Protein AF-A0A098LJH5-F1 (afdb_monomer_lite)

Sequence (105 aa):
MKAWKEESHLLKNEKFSKGIGKDLEAKLNKRYTPSSRTDDVFRGNDITFFTNEYGEPVTLFIGSRRDDGNIVGECYVRRIKERDETKIIKSHWDNKGKIKGNMRR

Radius of gyration: 17.22 Å; chains: 1; bounding box: 60×24×46 Å

Foldseek 3Di:
DDDDDDDPPQPPDPPDFPADDPVVVVVQQDAADAQDWDWDDDPNWTKIFGHHRRRHTFKMATHHQDPVRDGWAWIWGKDQPDDDPNHGPDIHIDIPGTDDDDPPD

Organism: NCBI:txid153721

Secondary structure (DSSP, 8-state):
-------S-SS------SSS-HHHHHHHSS---TT-EEEEEETTEEEEEEE-TTS-EEEEEEEEE-TTS-EEEEEEEEEEEEE-SSSEEEEEEEEEEEE------

Structure (mmCIF, N/CA/C/O backbone):
data_AF-A0A098LJH5-F1
#
_entry.id   AF-A0A098LJH5-F1
#
loop_
_atom_site.group_PDB
_atom_site.id
_atom_site.type_symbol
_atom_site.label_atom_id
_atom_site.label_alt_id
_atom_site.label_comp_id
_atom_site.label_asym_id
_atom_site.label_entity_id
_atom_site.label_seq_id
_atom_site.pdbx_PDB_ins_code
_atom_site.Cartn_x
_atom_site.Cartn_y
_atom_site.Cartn_z
_atom_site.occupancy
_atom_site.B_iso_or_equiv
_atom_site.auth_seq_id
_atom_site.auth_comp_id
_atom_site.auth_asym_id
_atom_site.auth_atom_id
_atom_site.pdbx_PDB_model_num
ATOM 1 N N . MET A 1 1 ? -38.260 2.223 31.637 1.00 38.66 1 MET A N 1
ATOM 2 C CA . MET A 1 1 ? -37.054 1.381 31.489 1.00 38.66 1 MET A CA 1
ATOM 3 C C . MET A 1 1 ? -36.520 1.556 30.079 1.00 38.66 1 MET A C 1
ATOM 5 O O . MET A 1 1 ? -37.312 1.682 29.157 1.00 38.66 1 MET A O 1
ATOM 9 N N . LYS A 1 2 ? -35.195 1.688 29.979 1.00 46.53 2 LYS A N 1
ATOM 10 C CA . LYS A 1 2 ? -34.383 1.976 28.788 1.00 46.53 2 LYS A CA 1
ATOM 11 C C . LYS A 1 2 ? -34.627 0.980 27.655 1.00 46.53 2 LYS A C 1
ATOM 13 O O . LYS A 1 2 ? -34.708 -0.202 27.966 1.00 46.53 2 LYS A O 1
ATOM 18 N N . ALA A 1 3 ? -34.587 1.444 26.400 1.00 43.84 3 ALA A N 1
ATOM 19 C CA . ALA A 1 3 ? -33.941 0.710 25.306 1.00 43.84 3 ALA A CA 1
ATOM 20 C C . ALA A 1 3 ? -34.028 1.419 23.932 1.00 43.84 3 ALA A C 1
ATOM 22 O O . ALA A 1 3 ? -35.033 1.313 23.244 1.00 43.84 3 ALA A O 1
ATOM 23 N N . TRP A 1 4 ? -32.928 2.070 23.539 1.00 36.53 4 TRP A N 1
ATOM 24 C CA . TRP A 1 4 ? -32.394 2.082 22.165 1.00 36.53 4 TRP A CA 1
ATOM 25 C C . TRP A 1 4 ? -33.228 2.766 21.067 1.00 36.53 4 TRP A C 1
ATOM 27 O O . TRP A 1 4 ? -33.678 2.170 20.093 1.00 36.53 4 TRP A O 1
ATOM 37 N N . LYS A 1 5 ? -33.315 4.094 21.186 1.00 47.50 5 LYS A N 1
ATOM 38 C CA . LYS A 1 5 ? -33.099 4.976 20.031 1.00 47.50 5 LYS A CA 1
ATOM 39 C C . LYS A 1 5 ? -31.590 4.947 19.735 1.00 47.50 5 LYS A C 1
ATOM 41 O O . LYS A 1 5 ? -30.826 4.878 20.686 1.00 47.50 5 LYS A O 1
ATOM 46 N N . GLU A 1 6 ? -31.210 5.063 18.464 1.00 51.91 6 GLU A N 1
ATOM 47 C CA . GLU A 1 6 ? -29.826 5.194 17.955 1.00 51.91 6 GLU A CA 1
ATOM 48 C C . GLU A 1 6 ? -29.120 3.895 17.562 1.00 51.91 6 GLU A C 1
ATOM 50 O O . GLU A 1 6 ? -28.263 3.406 18.275 1.00 51.91 6 GLU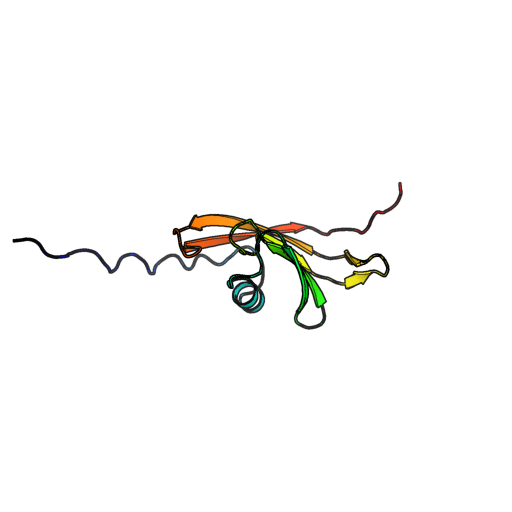 A O 1
ATOM 55 N N . GLU A 1 7 ? -29.386 3.414 16.344 1.00 51.47 7 GLU A N 1
ATOM 56 C CA . GLU A 1 7 ? -28.381 2.658 15.575 1.00 51.47 7 GLU A CA 1
ATOM 57 C C . GLU A 1 7 ? -28.606 2.781 14.050 1.00 51.47 7 GLU A C 1
ATOM 59 O O . GLU A 1 7 ? -28.410 1.856 13.271 1.00 51.47 7 GLU A O 1
ATOM 64 N N . SER A 1 8 ? -29.051 3.951 13.572 1.00 44.12 8 SER A N 1
ATOM 65 C CA . SER A 1 8 ? -29.282 4.200 12.130 1.00 44.12 8 SER A CA 1
ATOM 66 C C . SER A 1 8 ? -28.556 5.433 11.581 1.00 44.12 8 SER A C 1
ATOM 68 O O . SER A 1 8 ? -28.944 5.985 10.554 1.00 44.12 8 SER A O 1
ATOM 70 N N . HIS A 1 9 ? -27.468 5.857 12.234 1.00 36.94 9 HIS A N 1
ATOM 71 C CA . HIS A 1 9 ? -26.666 7.021 11.827 1.00 36.94 9 HIS A CA 1
ATOM 72 C C . HIS A 1 9 ? -25.221 6.696 11.395 1.00 36.94 9 HIS A C 1
ATOM 74 O O . HIS A 1 9 ? -24.391 7.598 11.342 1.00 36.94 9 HIS A O 1
ATOM 80 N N . LEU A 1 10 ? -24.906 5.450 11.013 1.00 47.22 10 LEU A N 1
ATOM 81 C CA . LEU A 1 10 ? -23.545 5.061 10.589 1.00 47.22 10 LEU A CA 1
ATOM 82 C C . LEU A 1 10 ? -23.417 4.523 9.153 1.00 47.22 10 LEU A C 1
ATOM 84 O O . LEU A 1 10 ? -22.465 3.820 8.839 1.00 47.22 10 LEU A O 1
ATOM 88 N N . LEU A 1 11 ? -24.310 4.906 8.236 1.00 44.59 11 LEU A N 1
ATOM 89 C CA . LEU A 1 11 ? -24.150 4.603 6.801 1.00 44.59 11 LEU A CA 1
ATOM 90 C C . LEU A 1 11 ? -24.319 5.838 5.909 1.00 44.59 11 LEU A C 1
ATOM 92 O O . LEU A 1 11 ? -24.944 5.791 4.856 1.00 44.59 11 LEU A O 1
ATOM 96 N N . LYS A 1 12 ? -23.754 6.978 6.320 1.00 39.56 12 LYS A N 1
ATOM 97 C CA . LYS A 1 12 ? -23.622 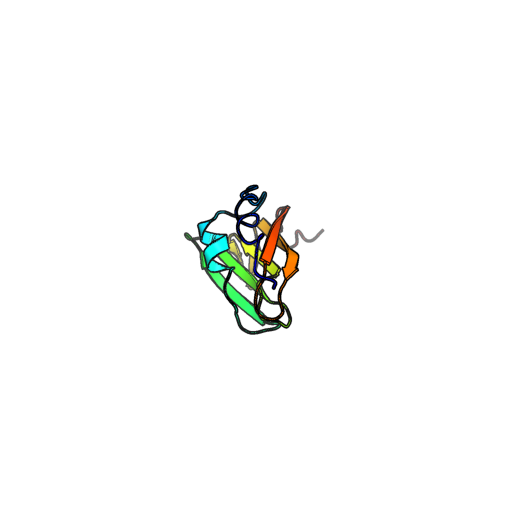8.154 5.445 1.00 39.56 12 LYS A CA 1
ATOM 98 C C . LYS A 1 12 ? -22.248 8.785 5.587 1.00 39.56 12 LYS A C 1
ATOM 100 O O . LYS A 1 12 ? -22.100 9.850 6.171 1.00 39.56 12 LYS A O 1
ATOM 105 N N . ASN A 1 13 ? -21.235 8.107 5.057 1.00 37.25 13 ASN A N 1
ATOM 106 C CA . ASN A 1 13 ? -19.969 8.733 4.677 1.00 37.25 13 ASN A CA 1
ATOM 107 C C . ASN A 1 13 ? -19.258 7.906 3.593 1.00 37.25 13 ASN A C 1
ATOM 109 O O . ASN A 1 13 ? -18.061 7.647 3.676 1.00 37.25 13 ASN A O 1
ATOM 113 N N . GLU A 1 14 ? -19.974 7.558 2.520 1.00 44.06 14 GLU A N 1
ATOM 114 C CA . GLU A 1 14 ? -19.338 7.332 1.216 1.00 44.06 14 GLU A CA 1
ATOM 115 C C . GLU A 1 14 ? -18.852 8.680 0.660 1.00 44.06 14 GLU A C 1
ATOM 117 O O . GLU A 1 14 ? -19.382 9.237 -0.297 1.00 44.06 14 GLU A O 1
ATOM 122 N N . LYS A 1 15 ? -17.827 9.255 1.293 1.00 40.91 15 LYS A N 1
ATOM 123 C CA . LYS A 1 15 ? -16.977 10.244 0.635 1.00 40.91 15 LYS A CA 1
ATOM 124 C C . LYS A 1 15 ? -15.733 9.507 0.176 1.00 40.91 15 LYS A C 1
ATOM 126 O O . LYS A 1 15 ? -14.767 9.390 0.922 1.00 40.91 15 LYS A O 1
ATOM 131 N N . PHE A 1 16 ? -15.878 8.954 -1.029 1.00 41.22 16 PHE A N 1
ATOM 132 C CA . PHE A 1 16 ? -14.860 8.512 -1.978 1.00 41.22 16 PHE A CA 1
ATOM 133 C C . PHE A 1 16 ? -13.421 8.737 -1.506 1.00 41.22 16 PHE A C 1
ATOM 135 O O . PHE A 1 16 ? -12.991 9.876 -1.300 1.00 41.22 16 PHE A O 1
ATOM 142 N N . SER A 1 17 ? -12.672 7.641 -1.380 1.00 41.34 17 SER A N 1
ATOM 143 C CA . SER A 1 17 ? -11.227 7.676 -1.210 1.00 41.34 17 SER A CA 1
ATOM 144 C C . SER A 1 17 ? -10.617 8.493 -2.350 1.00 41.34 17 SER A C 1
ATOM 146 O O . SER A 1 17 ? -10.604 8.109 -3.516 1.00 41.34 17 SER A O 1
ATOM 148 N N . LYS A 1 18 ? -10.125 9.686 -2.018 1.00 56.47 18 LYS A N 1
ATOM 149 C CA . LYS A 1 18 ? -9.185 10.408 -2.869 1.00 56.47 18 LYS A CA 1
ATOM 150 C C . LYS A 1 18 ? -7.881 9.620 -2.756 1.00 56.47 18 LYS A C 1
ATOM 152 O O . LYS A 1 18 ? -7.172 9.813 -1.780 1.00 56.47 18 LYS A O 1
ATOM 157 N N . GLY A 1 19 ? -7.667 8.647 -3.642 1.00 75.38 19 GLY A N 1
ATOM 158 C CA . GLY A 1 19 ? -6.611 7.646 -3.496 1.00 75.38 19 GLY A CA 1
ATOM 159 C C . GLY A 1 19 ? -6.669 6.544 -4.555 1.00 75.38 19 GLY A C 1
ATOM 160 O O . GLY A 1 19 ? -6.950 6.803 -5.722 1.00 75.38 19 GLY A O 1
ATOM 161 N N . ILE A 1 20 ? -6.373 5.314 -4.141 1.00 90.69 20 ILE A N 1
ATOM 162 C CA . ILE A 1 20 ? -6.329 4.125 -5.003 1.00 90.69 20 ILE A CA 1
ATOM 163 C C . ILE A 1 20 ? -7.728 3.645 -5.435 1.00 90.69 20 ILE A C 1
ATOM 165 O O . ILE A 1 20 ? -8.739 3.986 -4.825 1.00 90.69 20 ILE A O 1
ATOM 169 N N . GLY A 1 21 ? -7.796 2.812 -6.479 1.00 90.44 21 GLY A N 1
ATOM 170 C CA . GLY A 1 21 ? -9.059 2.232 -6.954 1.00 90.44 21 GLY A CA 1
ATOM 171 C C . GLY A 1 21 ? -9.686 1.225 -5.975 1.00 90.44 21 GLY A C 1
ATOM 172 O O . GLY A 1 21 ? -8.971 0.529 -5.254 1.00 90.44 21 GLY A O 1
ATOM 173 N N . LYS A 1 22 ? -11.023 1.092 -6.010 1.00 90.56 22 LYS A N 1
ATOM 174 C CA . LYS A 1 22 ? -11.821 0.248 -5.088 1.00 90.56 22 LYS A CA 1
ATOM 175 C C . LYS A 1 22 ? -11.351 -1.211 -4.996 1.00 90.56 22 LYS A C 1
ATOM 177 O O . LYS A 1 22 ? -11.342 -1.784 -3.917 1.00 90.56 22 LYS A O 1
ATOM 182 N N . ASP A 1 23 ? -10.951 -1.804 -6.116 1.00 92.94 23 ASP A N 1
ATOM 183 C CA . ASP A 1 23 ? -10.499 -3.202 -6.191 1.00 92.94 23 ASP A CA 1
ATOM 184 C C . ASP A 1 23 ? -9.151 -3.420 -5.476 1.00 92.94 23 ASP A C 1
ATOM 186 O O . ASP A 1 23 ? -8.978 -4.364 -4.706 1.00 92.94 23 ASP A O 1
ATOM 190 N N . LEU A 1 24 ? -8.215 -2.481 -5.650 1.00 94.06 24 LEU A N 1
ATOM 191 C CA . LEU A 1 24 ? -6.931 -2.504 -4.948 1.00 94.06 24 LEU A CA 1
ATOM 192 C C . LEU A 1 24 ? -7.109 -2.201 -3.459 1.00 94.06 24 LEU A C 1
ATOM 194 O O . LEU A 1 24 ? -6.483 -2.837 -2.615 1.00 94.06 24 LEU A O 1
ATOM 198 N N . GLU A 1 25 ? -8.001 -1.267 -3.128 1.00 93.44 25 GLU A N 1
ATOM 199 C CA . GLU A 1 25 ? -8.367 -0.991 -1.741 1.00 93.44 25 GLU A CA 1
ATOM 200 C C . GLU A 1 25 ? -8.969 -2.227 -1.068 1.00 93.44 25 GLU A C 1
ATOM 202 O O . GLU A 1 25 ? -8.546 -2.575 0.029 1.00 93.44 25 GLU A O 1
ATOM 207 N N . ALA A 1 26 ? -9.874 -2.947 -1.737 1.00 92.38 26 ALA A N 1
ATOM 208 C CA . ALA A 1 26 ? -10.452 -4.187 -1.225 1.00 92.38 26 ALA A CA 1
ATOM 209 C C . ALA A 1 26 ? -9.396 -5.285 -1.012 1.00 92.38 26 ALA A C 1
ATOM 211 O O . ALA A 1 26 ? -9.456 -6.003 -0.011 1.00 92.38 26 ALA A O 1
ATOM 212 N N . LYS A 1 27 ? -8.396 -5.395 -1.902 1.00 94.44 27 LYS A N 1
ATOM 213 C CA . LYS A 1 27 ? -7.245 -6.288 -1.694 1.00 94.44 27 LYS A CA 1
ATOM 214 C C . LYS A 1 27 ? -6.489 -5.912 -0.416 1.00 94.44 27 LYS A C 1
ATOM 216 O O . LYS A 1 27 ? -6.252 -6.781 0.414 1.00 94.44 27 LYS A O 1
ATOM 221 N N . LEU A 1 28 ? -6.174 -4.629 -0.241 1.00 94.31 28 LEU A N 1
ATOM 222 C CA . LEU A 1 28 ? -5.387 -4.110 0.883 1.00 94.31 28 LEU A CA 1
ATOM 223 C C . LEU A 1 28 ? -6.185 -3.946 2.188 1.00 94.31 28 LEU A C 1
ATOM 225 O O . LEU A 1 28 ? -5.599 -3.698 3.240 1.00 94.31 28 LEU A O 1
ATOM 229 N N . ASN A 1 29 ? -7.510 -4.093 2.166 1.00 91.75 29 ASN A N 1
ATOM 230 C CA . ASN A 1 29 ? -8.356 -4.030 3.359 1.00 91.75 29 ASN A CA 1
ATOM 231 C C . ASN A 1 29 ? -8.483 -5.393 4.059 1.00 91.75 29 ASN A C 1
ATOM 233 O O . ASN A 1 29 ? -9.549 -5.775 4.540 1.00 91.75 29 ASN A O 1
ATOM 237 N N . LYS A 1 30 ? -7.378 -6.136 4.085 1.00 91.44 30 LYS A N 1
ATOM 238 C CA . LYS A 1 30 ? -7.215 -7.417 4.771 1.00 91.44 30 LYS A CA 1
ATOM 239 C C . LYS A 1 30 ? -6.078 -7.289 5.777 1.00 91.44 30 LYS A C 1
ATOM 241 O O . LYS A 1 30 ? -5.243 -6.392 5.663 1.00 91.44 30 LYS A O 1
ATOM 246 N N . ARG A 1 31 ? -6.049 -8.188 6.759 1.00 91.50 31 ARG A N 1
ATOM 247 C CA . ARG A 1 31 ? -4.931 -8.303 7.696 1.00 91.50 31 ARG A CA 1
ATOM 248 C C . ARG A 1 31 ? -3.880 -9.242 7.106 1.00 91.50 31 ARG A C 1
ATOM 250 O O . ARG A 1 31 ? -4.207 -10.323 6.627 1.00 91.50 31 ARG A O 1
ATOM 257 N N . TYR A 1 32 ? -2.639 -8.791 7.136 1.00 94.88 32 TYR A N 1
ATOM 258 C CA . TYR A 1 32 ? -1.451 -9.479 6.645 1.00 94.88 32 TYR A CA 1
ATOM 259 C C . TYR A 1 32 ? -0.493 -9.742 7.807 1.00 94.88 32 TYR A C 1
ATOM 261 O O . TYR A 1 32 ? -0.787 -9.399 8.954 1.00 94.88 32 TYR A O 1
ATOM 269 N N . THR A 1 33 ? 0.669 -10.326 7.520 1.00 95.94 33 THR A N 1
ATOM 270 C CA . THR A 1 33 ? 1.733 -10.468 8.515 1.00 95.94 33 THR A CA 1
ATOM 271 C C . THR A 1 33 ? 2.118 -9.088 9.066 1.00 95.94 33 THR A C 1
ATOM 273 O O . THR A 1 33 ? 2.372 -8.180 8.269 1.00 95.94 33 THR A O 1
ATOM 276 N N . PRO A 1 34 ? 2.146 -8.892 10.396 1.00 96.75 34 PRO A N 1
ATOM 277 C CA . PRO A 1 34 ? 2.603 -7.653 11.024 1.00 96.75 34 PRO A CA 1
ATOM 278 C C . PRO A 1 34 ? 4.022 -7.242 10.632 1.00 96.75 34 PRO A C 1
ATOM 280 O O . PRO A 1 34 ? 4.874 -8.101 10.408 1.00 96.75 34 PRO A O 1
ATOM 283 N N . SER A 1 35 ? 4.279 -5.932 10.586 1.00 96.31 35 SER A N 1
ATOM 284 C CA . SER A 1 35 ? 5.612 -5.330 10.399 1.00 96.31 35 SER A CA 1
ATOM 285 C C . SER A 1 35 ? 6.416 -5.945 9.251 1.00 96.31 35 SER A C 1
ATOM 287 O O . SER A 1 35 ? 7.622 -6.165 9.358 1.00 96.31 35 SER A O 1
ATOM 289 N N . SER A 1 36 ? 5.733 -6.269 8.156 1.00 96.88 36 SER A N 1
ATOM 290 C CA . SER A 1 36 ? 6.278 -7.063 7.063 1.00 96.88 36 SER A CA 1
ATOM 291 C C . SER A 1 36 ? 6.160 -6.334 5.735 1.00 96.88 36 SER A C 1
ATOM 293 O O . SER A 1 36 ? 5.272 -5.509 5.510 1.00 96.88 36 SER A O 1
ATOM 295 N N . ARG A 1 37 ? 7.065 -6.687 4.825 1.00 95.88 37 ARG A N 1
ATOM 296 C CA . ARG A 1 37 ? 6.990 -6.342 3.408 1.00 95.88 37 ARG A CA 1
ATOM 297 C C . ARG A 1 37 ? 6.305 -7.484 2.667 1.00 95.88 37 ARG A C 1
ATOM 299 O O . ARG A 1 37 ? 6.665 -8.638 2.866 1.00 95.88 37 ARG A O 1
ATOM 306 N N . THR A 1 38 ? 5.343 -7.166 1.808 1.00 96.62 38 THR A N 1
ATOM 307 C CA . THR A 1 38 ? 4.741 -8.130 0.879 1.00 96.62 38 THR A CA 1
ATOM 308 C C . THR A 1 38 ? 4.874 -7.617 -0.546 1.00 96.62 38 THR A C 1
ATOM 310 O O . THR A 1 38 ? 4.547 -6.465 -0.834 1.00 96.62 38 THR A O 1
ATOM 313 N N . ASP A 1 39 ? 5.350 -8.490 -1.425 1.00 96.19 39 ASP A N 1
ATOM 314 C CA . ASP A 1 39 ? 5.527 -8.260 -2.852 1.00 96.19 39 ASP A CA 1
ATOM 315 C C . ASP A 1 39 ? 4.476 -9.082 -3.619 1.00 96.19 39 ASP A C 1
ATOM 317 O O . ASP A 1 39 ? 4.303 -10.268 -3.353 1.00 96.19 39 ASP A O 1
ATOM 321 N N . ASP A 1 40 ? 3.745 -8.459 -4.545 1.00 95.81 40 ASP A N 1
ATOM 322 C CA . ASP A 1 40 ? 2.624 -9.080 -5.269 1.00 95.81 40 ASP A CA 1
ATOM 323 C C . ASP A 1 40 ? 2.448 -8.395 -6.647 1.00 95.81 40 ASP A C 1
ATOM 325 O O . ASP A 1 40 ? 3.192 -7.472 -6.986 1.00 95.81 40 ASP A O 1
ATOM 329 N N . VAL A 1 41 ? 1.473 -8.826 -7.448 1.00 96.12 41 VAL A N 1
ATOM 330 C CA . VAL A 1 41 ? 1.111 -8.241 -8.743 1.00 96.12 41 VAL A CA 1
ATOM 331 C C . VAL A 1 41 ? -0.377 -7.888 -8.749 1.00 96.12 41 VAL A C 1
ATOM 333 O O . VAL A 1 41 ? -1.244 -8.680 -8.378 1.00 96.12 41 VAL A O 1
ATOM 336 N N . PHE A 1 42 ? -0.704 -6.687 -9.219 1.00 95.56 42 PHE A N 1
ATOM 337 C CA . PHE A 1 42 ? -2.078 -6.226 -9.361 1.00 95.56 42 PHE A CA 1
ATOM 338 C C . PHE A 1 42 ? -2.321 -5.631 -10.745 1.00 95.56 42 PHE A C 1
ATOM 340 O O . PHE A 1 42 ? -1.751 -4.602 -11.112 1.00 95.56 42 PHE A O 1
ATOM 347 N N . ARG A 1 43 ? -3.210 -6.278 -11.513 1.00 94.19 43 ARG A N 1
ATOM 348 C CA . ARG A 1 43 ? -3.586 -5.869 -12.880 1.00 94.19 43 ARG A CA 1
ATOM 349 C C . ARG A 1 43 ? -2.366 -5.621 -13.782 1.00 94.19 43 ARG A C 1
ATOM 351 O O . ARG A 1 43 ? -2.310 -4.622 -14.490 1.00 94.19 43 ARG A O 1
ATOM 358 N N . GLY A 1 44 ? -1.380 -6.515 -13.705 1.00 93.69 44 GLY A N 1
ATOM 359 C CA . GLY A 1 44 ? -0.144 -6.442 -14.489 1.00 93.69 44 GLY A CA 1
ATOM 360 C C . GLY A 1 44 ? 0.907 -5.454 -13.973 1.00 93.69 44 GLY A C 1
ATOM 361 O O . GLY A 1 44 ? 1.981 -5.391 -14.556 1.00 93.69 44 GLY A O 1
ATOM 362 N N . ASN A 1 45 ? 0.637 -4.712 -12.893 1.00 95.75 45 ASN A N 1
ATOM 363 C CA . ASN A 1 45 ? 1.646 -3.897 -12.216 1.00 95.75 45 ASN A CA 1
ATOM 364 C C . ASN A 1 45 ? 2.230 -4.662 -11.034 1.00 95.75 45 ASN A C 1
ATOM 366 O O . ASN A 1 45 ? 1.487 -5.299 -10.283 1.00 95.75 45 ASN A O 1
ATOM 370 N N . ASP A 1 46 ? 3.528 -4.521 -10.812 1.00 96.88 46 ASP A N 1
ATOM 371 C CA . ASP A 1 46 ? 4.149 -4.937 -9.567 1.00 96.88 46 ASP A CA 1
ATOM 372 C C . ASP A 1 46 ? 3.665 -4.036 -8.436 1.00 96.88 46 ASP A C 1
ATOM 374 O O . ASP A 1 46 ? 3.594 -2.807 -8.572 1.00 96.88 46 ASP A O 1
ATOM 378 N N . ILE A 1 47 ? 3.354 -4.655 -7.303 1.00 96.69 47 ILE A N 1
ATOM 379 C CA . ILE A 1 47 ? 3.054 -3.953 -6.066 1.00 96.69 47 ILE A CA 1
ATOM 380 C C . ILE A 1 47 ? 3.945 -4.449 -4.934 1.00 96.69 47 ILE A C 1
ATOM 382 O O . ILE A 1 47 ? 4.292 -5.627 -4.835 1.00 96.69 47 ILE A O 1
ATOM 386 N N . THR A 1 48 ? 4.290 -3.525 -4.052 1.00 96.75 48 THR A N 1
ATOM 387 C CA . THR A 1 48 ? 4.953 -3.815 -2.785 1.00 96.75 48 THR A CA 1
ATOM 388 C C . THR A 1 48 ? 4.244 -2.999 -1.729 1.00 96.75 48 THR A C 1
ATOM 390 O O . THR A 1 48 ? 4.103 -1.786 -1.877 1.00 96.75 48 THR A O 1
ATOM 393 N N . PHE A 1 49 ? 3.787 -3.638 -0.662 1.00 97.19 49 PHE A N 1
ATOM 394 C CA . PHE A 1 49 ? 3.175 -2.931 0.453 1.00 97.19 49 PHE A CA 1
ATOM 395 C C . PHE A 1 49 ? 3.778 -3.356 1.782 1.00 97.19 49 PHE A C 1
ATOM 397 O O . PHE A 1 49 ? 4.235 -4.485 1.960 1.00 97.19 49 PHE A O 1
ATOM 404 N N . PHE A 1 50 ? 3.788 -2.402 2.706 1.00 97.50 50 PHE A N 1
ATOM 405 C CA . PHE A 1 50 ? 4.300 -2.570 4.055 1.00 97.50 50 PHE A CA 1
ATOM 406 C C . PHE A 1 50 ? 3.148 -2.503 5.039 1.00 97.50 50 PHE A C 1
ATOM 408 O O . PHE A 1 50 ? 2.245 -1.667 4.906 1.00 97.50 50 PHE A O 1
ATOM 415 N N . THR A 1 51 ? 3.198 -3.387 6.023 1.00 97.06 51 THR A N 1
ATOM 416 C CA . THR A 1 51 ? 2.198 -3.488 7.078 1.00 97.06 51 THR A CA 1
ATOM 417 C C . THR A 1 51 ? 2.719 -2.882 8.372 1.00 97.06 51 THR A C 1
ATOM 419 O O . THR A 1 51 ? 3.922 -2.869 8.635 1.00 97.06 51 THR A O 1
ATOM 422 N N . ASN A 1 52 ? 1.810 -2.356 9.188 1.00 94.75 52 ASN A N 1
ATOM 423 C CA . ASN A 1 52 ? 2.128 -1.943 10.553 1.00 94.75 52 ASN A CA 1
ATOM 424 C C . ASN A 1 52 ? 2.164 -3.152 11.512 1.00 94.75 52 ASN A C 1
ATOM 426 O O . ASN A 1 52 ? 1.962 -4.299 11.108 1.00 94.75 52 ASN A O 1
ATOM 430 N N . GLU A 1 53 ? 2.363 -2.888 12.802 1.00 94.56 53 GLU A N 1
ATOM 431 C CA . GLU A 1 53 ? 2.353 -3.891 13.880 1.00 94.56 53 GLU A CA 1
ATOM 432 C C . GLU A 1 53 ? 1.028 -4.679 14.007 1.00 94.56 53 GLU A C 1
ATOM 434 O O . GLU A 1 53 ? 1.001 -5.753 14.597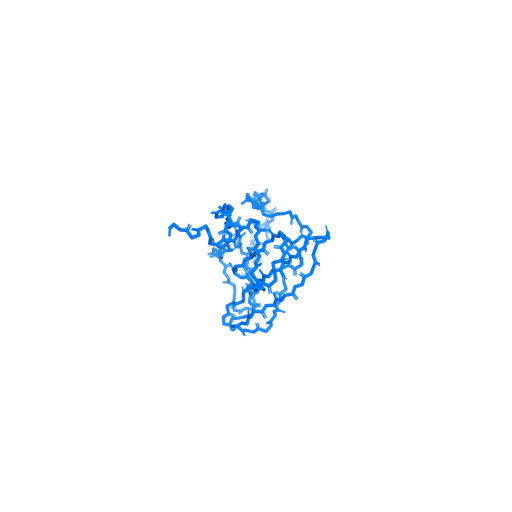 1.00 94.56 53 GLU A O 1
ATOM 439 N N . TYR A 1 54 ? -0.067 -4.184 13.421 1.00 92.25 54 TYR A N 1
ATOM 440 C CA . TYR A 1 54 ? -1.373 -4.852 13.403 1.00 92.25 54 TYR A CA 1
ATOM 441 C C . TYR A 1 54 ? -1.618 -5.642 12.113 1.00 92.25 54 TYR A C 1
ATOM 443 O O . TYR A 1 54 ? -2.715 -6.176 11.921 1.00 92.25 54 TYR A O 1
ATOM 451 N N . GLY A 1 55 ? -0.635 -5.704 11.210 1.00 94.19 55 GLY A N 1
ATOM 452 C CA . GLY A 1 55 ? -0.778 -6.370 9.917 1.00 94.19 55 GLY A CA 1
ATOM 453 C C . GLY A 1 55 ? -1.605 -5.578 8.904 1.00 94.19 55 GLY A C 1
ATOM 454 O O . GLY A 1 55 ? -2.063 -6.137 7.911 1.00 94.19 55 GLY A O 1
ATOM 455 N N . GLU A 1 56 ? -1.839 -4.291 9.140 1.00 94.75 56 GLU A N 1
ATOM 456 C CA . GLU A 1 56 ? -2.629 -3.441 8.254 1.00 94.75 56 GLU A CA 1
ATOM 457 C C . GLU A 1 56 ? -1.708 -2.799 7.213 1.00 94.75 56 GLU A C 1
ATOM 459 O O . GLU A 1 56 ? -0.714 -2.177 7.597 1.00 94.75 56 GLU A O 1
ATOM 464 N N . PRO A 1 57 ? -2.011 -2.894 5.906 1.00 96.31 57 PRO A N 1
ATOM 465 C CA . PRO A 1 57 ? -1.224 -2.209 4.889 1.00 96.31 57 PRO A CA 1
ATOM 466 C C . PRO A 1 57 ? -1.288 -0.694 5.084 1.00 96.31 57 PRO A C 1
ATOM 468 O O . PRO A 1 57 ? -2.375 -0.107 5.073 1.00 96.31 57 PRO A O 1
ATOM 471 N N . VAL A 1 58 ? -0.122 -0.070 5.249 1.00 96.50 58 VAL A N 1
ATOM 472 C CA . VAL A 1 58 ? 0.026 1.372 5.513 1.00 96.50 58 VAL A CA 1
ATOM 473 C C . VAL A 1 58 ? 0.821 2.111 4.444 1.00 96.50 58 VAL A C 1
ATOM 475 O O . VAL A 1 58 ? 0.622 3.309 4.269 1.00 96.50 58 VAL A O 1
ATOM 478 N N . THR A 1 59 ? 1.657 1.412 3.683 1.00 96.75 59 THR A N 1
ATOM 479 C CA . THR A 1 59 ? 2.403 1.988 2.558 1.00 96.75 59 THR A CA 1
ATOM 480 C C . THR A 1 59 ? 2.272 1.065 1.366 1.00 96.75 59 THR A C 1
ATOM 482 O O . THR A 1 59 ? 2.381 -0.146 1.525 1.00 96.75 59 THR A O 1
ATOM 485 N N . LEU A 1 60 ? 2.055 1.629 0.184 1.00 97.00 60 LEU A N 1
ATOM 486 C CA . LEU A 1 60 ? 1.903 0.908 -1.069 1.00 97.00 60 LEU A CA 1
ATOM 487 C C . LEU A 1 60 ? 2.766 1.563 -2.142 1.00 97.00 60 LEU A C 1
ATOM 489 O O . LEU A 1 60 ? 2.670 2.764 -2.374 1.00 97.00 60 LEU A O 1
ATOM 493 N N . PHE A 1 61 ? 3.526 0.747 -2.850 1.00 96.38 61 PHE A N 1
ATOM 494 C CA . PHE A 1 61 ? 4.208 1.086 -4.087 1.00 96.38 61 PHE A CA 1
ATOM 495 C C . PHE A 1 61 ? 3.549 0.298 -5.215 1.00 96.38 61 PHE A C 1
ATOM 497 O O . PHE A 1 61 ? 3.309 -0.899 -5.055 1.00 96.38 61 PHE A O 1
ATOM 504 N N . ILE A 1 62 ? 3.246 0.953 -6.334 1.00 95.94 62 ILE A N 1
ATOM 505 C CA . ILE A 1 62 ? 2.661 0.316 -7.519 1.00 95.94 62 ILE A CA 1
ATOM 506 C C . ILE A 1 62 ? 3.321 0.840 -8.790 1.00 95.94 62 ILE A C 1
ATOM 508 O O . ILE A 1 62 ? 3.421 2.050 -8.991 1.00 95.94 62 ILE A O 1
ATOM 512 N N . GLY A 1 63 ? 3.752 -0.070 -9.658 1.00 95.00 63 GLY A N 1
ATOM 513 C CA . GLY A 1 63 ? 4.375 0.270 -10.931 1.00 95.00 63 GLY A CA 1
ATOM 514 C C . GLY A 1 63 ? 5.142 -0.909 -11.505 1.00 95.00 63 GLY A C 1
ATOM 515 O O . GLY A 1 63 ? 4.626 -2.020 -11.540 1.00 95.00 63 GLY A O 1
ATOM 516 N N . SER A 1 64 ? 6.370 -0.660 -11.947 1.00 94.88 64 SER A N 1
ATOM 517 C CA . SER A 1 64 ? 7.254 -1.699 -12.475 1.00 94.88 64 SER A CA 1
ATOM 518 C C . SER A 1 64 ? 8.381 -1.967 -11.491 1.00 94.88 64 SER A C 1
ATOM 520 O O . SER A 1 64 ? 9.061 -1.032 -11.044 1.00 94.88 64 SER A O 1
ATOM 522 N N . ARG A 1 65 ? 8.587 -3.240 -11.153 1.00 94.12 65 ARG A N 1
ATOM 523 C CA . ARG A 1 65 ? 9.737 -3.673 -10.366 1.00 94.12 65 ARG A CA 1
ATOM 524 C C . ARG A 1 65 ? 10.984 -3.653 -11.240 1.00 94.12 65 ARG A C 1
ATOM 526 O O . ARG A 1 65 ? 10.981 -4.128 -12.370 1.00 94.12 65 ARG A O 1
ATOM 533 N N . ARG A 1 66 ? 12.048 -3.065 -10.708 1.00 90.56 66 ARG A N 1
ATOM 534 C CA . ARG A 1 66 ? 13.375 -3.054 -11.321 1.00 90.56 66 ARG A CA 1
ATOM 535 C C . ARG A 1 66 ? 14.201 -4.252 -10.865 1.00 90.56 66 ARG A C 1
ATOM 537 O O . ARG 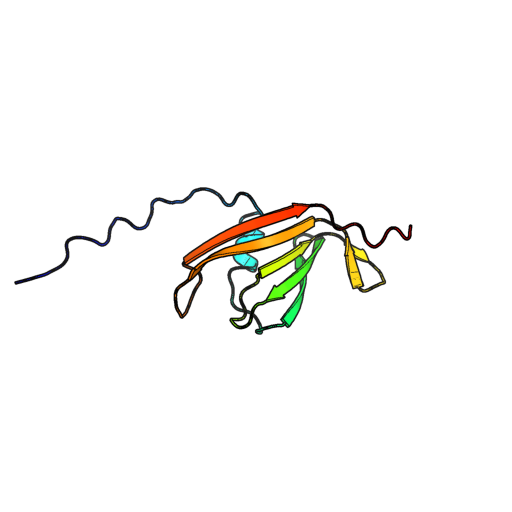A 1 66 ? 13.866 -4.901 -9.874 1.00 90.56 66 ARG A O 1
ATOM 544 N N . ASP A 1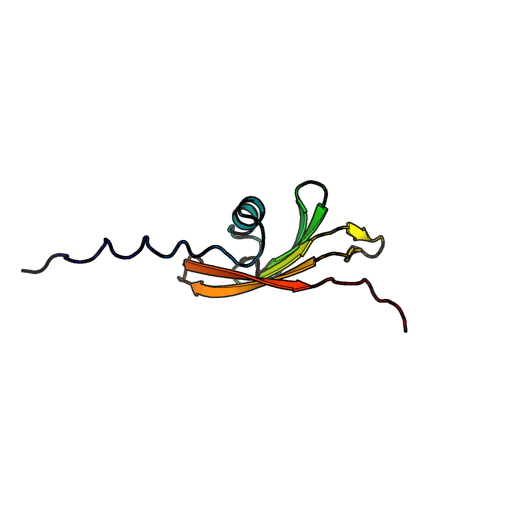 67 ? 15.318 -4.480 -11.546 1.00 88.50 67 ASP A N 1
ATOM 545 C CA . ASP A 1 67 ? 16.287 -5.535 -11.229 1.00 88.50 67 ASP A CA 1
ATOM 546 C C . ASP A 1 67 ? 16.864 -5.423 -9.806 1.00 88.50 67 ASP A C 1
ATOM 548 O O . ASP A 1 67 ? 17.222 -6.429 -9.203 1.00 88.50 67 ASP A O 1
ATOM 552 N N . ASP A 1 68 ? 16.902 -4.216 -9.225 1.00 85.31 68 ASP A N 1
ATOM 553 C CA . ASP A 1 68 ? 17.307 -3.986 -7.832 1.00 85.31 68 ASP A CA 1
ATOM 554 C C . ASP A 1 68 ? 16.200 -4.301 -6.803 1.00 85.31 68 ASP A C 1
ATOM 556 O O . ASP A 1 68 ? 16.389 -4.119 -5.602 1.00 85.31 68 ASP A O 1
ATOM 560 N N . GLY A 1 69 ? 15.029 -4.764 -7.254 1.00 83.69 69 GLY A N 1
ATOM 561 C CA . GLY A 1 69 ? 13.896 -5.144 -6.406 1.00 83.69 69 GLY A CA 1
ATOM 562 C C . GLY A 1 69 ? 13.037 -3.972 -5.915 1.00 83.69 69 GLY A C 1
ATOM 563 O O . GLY A 1 69 ? 12.067 -4.189 -5.178 1.00 83.69 69 GLY A O 1
ATOM 564 N N . ASN A 1 70 ? 13.359 -2.741 -6.326 1.00 88.12 70 ASN A N 1
ATOM 565 C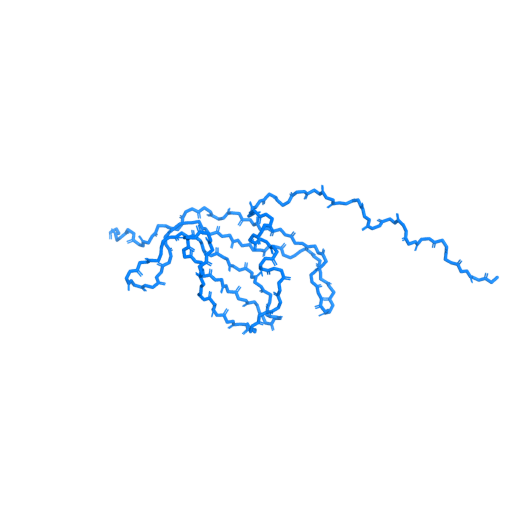 CA . ASN A 1 70 ? 12.575 -1.542 -6.037 1.00 88.12 70 ASN A CA 1
ATOM 566 C C . ASN A 1 70 ? 11.487 -1.313 -7.091 1.00 88.12 70 ASN A C 1
ATOM 568 O O . ASN A 1 70 ? 11.663 -1.611 -8.272 1.00 88.12 70 ASN A O 1
ATOM 572 N N . ILE A 1 71 ? 10.361 -0.736 -6.667 1.00 91.94 71 ILE A N 1
ATOM 573 C CA . ILE A 1 71 ? 9.282 -0.338 -7.575 1.00 91.94 71 ILE A CA 1
ATOM 574 C C . ILE A 1 71 ? 9.474 1.110 -8.006 1.00 91.94 71 ILE A C 1
ATOM 576 O O . ILE A 1 71 ? 9.640 2.010 -7.181 1.00 91.94 71 ILE A O 1
ATOM 580 N N . VAL A 1 72 ? 9.379 1.331 -9.315 1.00 93.19 72 VAL A N 1
ATOM 581 C CA . VAL A 1 72 ? 9.253 2.660 -9.909 1.00 93.19 72 VAL A CA 1
ATOM 582 C C . VAL A 1 72 ? 7.839 2.848 -10.415 1.00 93.19 72 VAL A C 1
ATOM 584 O O . VAL A 1 72 ? 7.332 2.055 -11.204 1.00 93.19 72 VAL A O 1
ATOM 587 N N . GLY A 1 73 ? 7.197 3.906 -9.935 1.00 93.00 73 GLY A N 1
ATOM 588 C CA . GLY A 1 73 ? 5.774 4.133 -10.133 1.00 93.00 73 GLY A CA 1
ATOM 589 C C . GLY A 1 73 ? 5.224 5.057 -9.061 1.00 93.00 73 GLY A C 1
ATOM 590 O O . GLY A 1 73 ? 5.918 5.972 -8.633 1.00 93.00 73 GLY A O 1
ATOM 591 N N . GLU A 1 74 ? 3.994 4.830 -8.627 1.00 94.62 74 GLU A N 1
ATOM 592 C CA . GLU A 1 74 ? 3.316 5.660 -7.631 1.00 94.62 74 GLU A CA 1
ATOM 593 C C . GLU A 1 74 ? 3.521 5.100 -6.214 1.00 94.62 74 GLU A C 1
ATOM 595 O O . GLU A 1 74 ? 3.540 3.883 -6.009 1.00 94.62 74 GLU A O 1
ATOM 600 N N . CYS A 1 75 ? 3.629 5.991 -5.227 1.00 95.19 75 CYS A N 1
ATOM 601 C CA . CYS A 1 75 ? 3.622 5.638 -3.809 1.00 95.19 75 CYS A CA 1
ATOM 602 C C . CYS A 1 75 ? 2.379 6.201 -3.129 1.00 95.19 75 CYS A C 1
ATOM 604 O O . CYS A 1 75 ? 2.051 7.373 -3.291 1.00 95.19 75 CYS A O 1
ATOM 606 N N . TYR A 1 76 ? 1.716 5.379 -2.326 1.00 96.25 76 TYR A N 1
ATOM 607 C CA . TYR A 1 76 ? 0.564 5.762 -1.530 1.00 96.25 76 TYR A CA 1
ATOM 608 C C . TYR A 1 76 ? 0.805 5.436 -0.061 1.00 96.25 76 TYR A C 1
ATOM 610 O O . TYR A 1 76 ? 1.331 4.377 0.279 1.00 96.25 76 TYR A O 1
ATOM 618 N N . VAL A 1 77 ? 0.356 6.323 0.822 1.00 95.94 77 VAL A N 1
ATOM 619 C CA . VAL A 1 77 ? 0.393 6.108 2.272 1.00 95.94 77 VAL A CA 1
ATOM 620 C C . VAL A 1 77 ? -1.027 6.103 2.811 1.00 95.94 77 VAL A C 1
ATOM 622 O O . VAL A 1 77 ? -1.788 7.052 2.611 1.00 95.94 77 VAL A O 1
ATOM 625 N N . ARG A 1 78 ? -1.393 5.042 3.525 1.00 94.69 78 ARG A N 1
ATOM 626 C CA . ARG A 1 78 ? -2.685 4.931 4.190 1.00 94.69 78 ARG A CA 1
ATOM 627 C C . ARG A 1 78 ? -2.683 5.775 5.452 1.00 94.69 78 ARG A C 1
ATOM 629 O O . ARG A 1 78 ? -1.867 5.612 6.355 1.00 94.69 78 ARG A O 1
ATOM 636 N N . ARG A 1 79 ? -3.656 6.668 5.542 1.00 92.81 79 ARG A N 1
ATOM 637 C CA . ARG A 1 79 ? -3.972 7.435 6.740 1.00 92.81 79 ARG A CA 1
ATOM 638 C C . ARG A 1 79 ? -5.191 6.813 7.404 1.00 92.81 79 ARG A C 1
ATOM 640 O O . ARG A 1 79 ? -6.322 6.995 6.940 1.00 92.81 79 ARG A O 1
ATOM 647 N N . ILE A 1 80 ? -4.945 6.078 8.483 1.00 90.81 80 ILE A N 1
ATOM 648 C CA . ILE A 1 80 ? -5.980 5.544 9.369 1.00 90.81 80 ILE A CA 1
ATOM 649 C C . ILE A 1 80 ? -6.448 6.694 10.260 1.00 90.81 80 ILE A C 1
ATOM 651 O O . ILE A 1 80 ? -5.646 7.300 10.964 1.00 90.81 80 ILE A O 1
ATOM 655 N N . LYS A 1 81 ? -7.729 7.049 10.155 1.00 89.56 81 LYS A N 1
ATOM 656 C CA . LYS A 1 81 ? -8.347 8.108 10.965 1.00 89.56 81 LYS A CA 1
ATOM 657 C C . LYS A 1 81 ? -8.981 7.543 12.224 1.00 89.56 81 LYS A C 1
ATOM 659 O O . LYS A 1 81 ? -8.971 8.204 13.250 1.00 89.56 81 LYS A O 1
ATOM 664 N N . GLU A 1 82 ? -9.545 6.347 12.115 1.00 86.25 82 GLU A N 1
ATOM 665 C CA . GLU A 1 82 ? -10.273 5.703 13.195 1.00 86.25 82 GLU A CA 1
ATOM 666 C C . GLU A 1 82 ? -10.121 4.190 13.075 1.00 86.25 82 GLU A C 1
ATOM 668 O O . GLU A 1 82 ? -10.284 3.619 11.985 1.00 86.25 82 GLU A O 1
ATOM 673 N N . ARG A 1 83 ? -9.802 3.557 14.202 1.00 85.25 83 ARG A N 1
ATOM 674 C CA . ARG A 1 83 ? -9.712 2.108 14.342 1.00 85.25 83 ARG A CA 1
ATOM 675 C C . ARG A 1 83 ? -10.461 1.665 15.586 1.00 85.25 83 ARG A C 1
ATOM 677 O O . ARG A 1 83 ? -10.505 2.384 16.579 1.00 85.25 83 ARG A O 1
ATOM 684 N N . ASP A 1 84 ? -10.968 0.455 15.494 1.00 86.44 84 ASP A N 1
ATOM 685 C CA . ASP A 1 84 ? -11.320 -0.384 16.622 1.00 86.44 84 ASP A CA 1
ATOM 686 C C . ASP A 1 84 ? -10.104 -1.257 17.002 1.00 86.44 84 ASP A C 1
ATOM 688 O O . ASP A 1 84 ? -9.096 -1.291 16.279 1.00 86.44 84 ASP A O 1
ATOM 692 N N . GLU A 1 85 ? -10.185 -2.004 18.102 1.00 81.31 85 GLU A N 1
ATOM 693 C CA . GLU A 1 85 ? -9.162 -2.993 18.473 1.00 81.31 85 GLU A CA 1
ATOM 694 C C . GLU A 1 85 ? -8.942 -4.009 17.344 1.00 81.31 85 GLU A C 1
ATOM 696 O O . GLU A 1 85 ? -7.813 -4.398 17.032 1.00 81.31 85 GLU A O 1
ATOM 701 N N . THR A 1 86 ? -10.032 -4.384 16.672 1.00 78.50 86 THR A N 1
ATOM 702 C CA . THR A 1 86 ? -10.033 -5.486 15.711 1.00 78.50 86 THR A CA 1
ATOM 703 C C . THR A 1 86 ? -9.891 -5.047 14.257 1.00 78.50 86 THR A C 1
ATOM 705 O O . THR A 1 86 ? -9.330 -5.813 13.464 1.00 78.50 86 THR A O 1
ATOM 708 N N . LYS A 1 87 ? -10.353 -3.841 13.891 1.00 82.19 87 LYS A N 1
ATOM 709 C CA . LYS A 1 87 ? -10.493 -3.405 12.489 1.00 82.19 87 LYS A CA 1
ATOM 710 C C . LYS A 1 87 ? -10.344 -1.895 12.279 1.00 82.19 87 LYS A C 1
ATOM 712 O O . LYS A 1 87 ? -10.653 -1.086 13.149 1.00 82.19 87 LYS A O 1
ATOM 717 N N . ILE A 1 88 ? -9.987 -1.511 11.057 1.00 87.00 88 ILE A N 1
ATOM 718 C CA . ILE A 1 88 ? -10.029 -0.116 10.601 1.00 87.00 88 ILE A CA 1
ATOM 719 C C . ILE A 1 88 ? -11.482 0.275 10.332 1.00 87.00 88 ILE A C 1
ATOM 721 O O . ILE A 1 88 ? -12.145 -0.350 9.505 1.00 87.00 88 ILE A O 1
ATOM 725 N N . ILE A 1 89 ? -11.959 1.336 10.985 1.00 87.88 89 ILE A N 1
ATOM 726 C CA . ILE A 1 89 ? -13.298 1.891 10.742 1.00 87.88 89 ILE A CA 1
ATOM 727 C C . ILE A 1 89 ? -13.232 2.912 9.607 1.00 87.88 89 ILE A C 1
ATOM 729 O O . ILE A 1 89 ? -14.057 2.902 8.693 1.00 87.88 89 ILE A O 1
ATOM 733 N N . LYS A 1 90 ? -12.216 3.784 9.626 1.00 87.81 90 LYS A N 1
ATOM 734 C CA . LYS A 1 90 ? -12.079 4.863 8.645 1.00 87.81 90 LYS A CA 1
ATOM 735 C C . LYS A 1 90 ? -10.629 5.093 8.255 1.00 87.81 90 LYS A C 1
ATOM 737 O O . LYS A 1 90 ? -9.779 5.406 9.087 1.00 87.81 90 LYS A O 1
ATOM 742 N N . SER A 1 91 ? -10.351 5.024 6.955 1.00 91.81 91 SER A N 1
ATOM 743 C CA . SER A 1 91 ? -9.030 5.321 6.393 1.00 91.81 91 SER A CA 1
ATOM 744 C C . SER A 1 91 ? -9.129 5.887 4.979 1.00 91.81 91 SER A C 1
ATOM 746 O O . SER A 1 91 ? -10.186 5.822 4.362 1.00 91.81 91 SER A O 1
ATOM 748 N N . HIS A 1 92 ? -8.035 6.456 4.480 1.00 90.44 92 HIS A N 1
ATOM 749 C CA . HIS A 1 92 ? -7.882 6.825 3.072 1.00 90.44 92 HIS A CA 1
ATOM 750 C C . HIS A 1 92 ? -6.424 6.659 2.644 1.00 90.44 92 HIS A C 1
ATOM 752 O O . HIS A 1 92 ? -5.527 6.714 3.485 1.00 90.44 92 HIS A O 1
ATOM 758 N N . TRP A 1 93 ? -6.196 6.471 1.348 1.00 94.38 93 TRP A N 1
ATOM 759 C CA . TRP A 1 93 ? -4.865 6.377 0.755 1.00 94.38 93 TRP A CA 1
ATOM 760 C C . TRP A 1 93 ? -4.466 7.708 0.135 1.00 94.38 93 TRP A C 1
ATOM 762 O O . TRP A 1 93 ? -5.142 8.186 -0.763 1.00 94.38 93 TRP A O 1
ATOM 772 N N . ASP A 1 94 ? -3.366 8.292 0.593 1.00 94.00 94 ASP A N 1
ATOM 773 C CA . ASP A 1 94 ? -2.832 9.550 0.077 1.00 94.00 94 ASP A CA 1
ATOM 774 C C . ASP A 1 94 ? -1.720 9.276 -0.940 1.00 94.00 94 ASP A C 1
ATOM 776 O O . ASP A 1 94 ? -0.774 8.554 -0.622 1.00 94.00 94 ASP A O 1
ATOM 780 N N . ASN A 1 95 ? -1.822 9.837 -2.149 1.00 94.12 95 ASN A N 1
ATOM 781 C CA . ASN A 1 95 ? -0.781 9.694 -3.168 1.00 94.12 95 ASN A CA 1
ATOM 782 C C . ASN A 1 95 ? 0.415 10.603 -2.830 1.00 94.12 95 ASN A C 1
ATOM 784 O O . ASN A 1 95 ? 0.279 11.823 -2.758 1.00 94.12 95 ASN A O 1
ATOM 788 N N . LYS A 1 96 ? 1.593 10.004 -2.649 1.00 93.00 96 LYS A N 1
ATOM 789 C CA . LYS A 1 96 ? 2.880 10.679 -2.419 1.00 93.00 96 LYS A CA 1
ATOM 790 C C . LYS A 1 96 ? 3.638 11.004 -3.706 1.00 93.00 96 LYS A C 1
ATOM 792 O O . LYS A 1 96 ? 4.690 11.635 -3.652 1.00 93.00 96 LYS A O 1
ATOM 797 N N . GLY A 1 97 ? 3.081 10.632 -4.849 1.00 90.62 97 GLY A N 1
ATOM 798 C CA . GLY A 1 97 ? 3.605 10.882 -6.178 1.00 90.62 97 GLY A CA 1
ATOM 799 C C . GLY A 1 97 ? 4.544 9.784 -6.658 1.00 90.62 97 GLY A C 1
ATOM 800 O O . GLY A 1 97 ? 4.618 8.682 -6.104 1.00 90.62 97 GLY A O 1
ATOM 801 N N . LYS A 1 98 ? 5.271 10.111 -7.729 1.00 91.62 98 LYS A N 1
ATOM 802 C CA . LYS A 1 98 ? 6.142 9.169 -8.425 1.00 91.62 98 LYS A CA 1
ATOM 803 C C . LYS A 1 98 ? 7.438 8.918 -7.671 1.00 91.62 98 LYS A C 1
ATOM 805 O O . LYS A 1 98 ? 8.250 9.827 -7.503 1.00 91.62 98 LYS A O 1
ATOM 810 N N . ILE A 1 99 ? 7.684 7.660 -7.337 1.00 87.25 99 ILE A N 1
ATOM 811 C CA . ILE A 1 99 ? 8.992 7.175 -6.918 1.00 87.25 99 ILE A CA 1
ATOM 812 C C . ILE A 1 99 ? 9.820 6.952 -8.173 1.00 87.25 99 ILE A C 1
ATOM 814 O O . ILE A 1 99 ? 9.599 6.014 -8.936 1.00 87.25 99 ILE A O 1
ATOM 818 N N . LYS A 1 100 ? 10.777 7.850 -8.400 1.00 78.88 100 LYS A N 1
ATOM 819 C CA . LYS A 1 100 ? 11.833 7.644 -9.387 1.00 78.88 100 LYS A CA 1
ATOM 820 C C . LYS A 1 100 ? 12.931 6.851 -8.692 1.00 78.88 100 LYS A C 1
ATOM 822 O O . LYS A 1 100 ? 13.480 7.327 -7.704 1.00 78.88 100 LYS A O 1
ATOM 827 N N . GLY A 1 101 ? 13.248 5.656 -9.184 1.00 66.00 101 GLY A N 1
ATOM 828 C CA . GLY A 1 101 ? 14.415 4.931 -8.682 1.00 66.00 101 GLY A CA 1
ATOM 829 C C . GLY A 1 101 ? 15.655 5.796 -8.898 1.00 66.00 101 GLY A C 1
ATOM 830 O O . GLY A 1 101 ? 15.788 6.354 -9.989 1.00 66.00 101 GLY A O 1
ATOM 831 N N . ASN A 1 102 ? 16.469 5.957 -7.846 1.00 58.38 102 ASN A N 1
ATOM 832 C CA . ASN A 1 102 ? 17.555 6.934 -7.722 1.00 58.38 102 ASN A CA 1
ATOM 833 C C . ASN A 1 102 ? 18.130 7.377 -9.074 1.00 58.38 102 ASN A C 1
ATOM 835 O O . ASN A 1 102 ? 18.913 6.662 -9.698 1.00 58.38 102 ASN A O 1
ATOM 839 N N . MET A 1 103 ? 17.772 8.588 -9.504 1.00 44.91 103 MET A N 1
ATOM 840 C CA . MET A 1 103 ? 18.611 9.321 -10.441 1.00 44.91 103 MET A CA 1
ATOM 841 C C . MET A 1 103 ? 19.845 9.695 -9.620 1.00 44.91 103 MET A C 1
ATOM 843 O O . MET A 1 103 ? 19.759 10.590 -8.778 1.00 44.91 103 MET A O 1
ATOM 847 N N . ARG A 1 104 ? 20.944 8.943 -9.765 1.00 51.47 104 ARG A N 1
ATOM 848 C CA . ARG A 1 104 ? 22.249 9.375 -9.248 1.00 51.47 104 ARG A CA 1
ATOM 849 C C . ARG A 1 104 ? 22.451 10.812 -9.747 1.00 51.47 104 ARG A C 1
ATOM 851 O O . ARG A 1 104 ? 22.453 11.020 -10.959 1.00 51.47 104 ARG A O 1
ATOM 858 N N . ARG A 1 105 ? 22.471 11.781 -8.829 1.00 46.72 105 ARG A N 1
ATOM 859 C CA . ARG A 1 105 ? 23.054 13.094 -9.114 1.00 46.72 105 ARG A CA 1
ATOM 860 C C . ARG A 1 105 ? 24.563 12.954 -9.089 1.00 46.72 105 ARG A C 1
ATOM 862 O O . ARG A 1 105 ? 25.035 12.121 -8.281 1.00 46.72 105 ARG A O 1
#

pLDDT: mean 82.19, std 19.91, range [36.53, 97.5]